Protein AF-A0A9X1P7T3-F1 (afdb_monomer)

Secondary structure (DSSP, 8-state):
--EEEEEEEEEEGGGS-HHHHTTS-TT-EEEEEEEEEE-----S-------HHHHHHHHHHHHHHHHHHHTT---HHHHHHHHHHHHHHHH-

Foldseek 3Di:
DFDWDKDKDWDFLVPDDPVVSVVDDGGDTDIDIDTDRCPVPPPPPPVPPQPPVNVVVVVVVVVVVVVVVVVVVQDPVNVVVVVVVVVVVVVD

Mean predicted aligned error: 19.09 Å

Nearest PDB structures (foldseek):
  8znr-assembly1_D  TM=5.570E-01  e=9.953E+00  Selenomonas sp.

Organism: NCBI:txid2907202

Solvent-accessible surface area (backbone atoms only — not comparable to full-atom values): 5778 Å² total; per-residue (Å²): 135,71,57,73,41,78,50,77,47,80,43,52,34,83,78,44,59,71,90,58,30,78,79,50,67,83,81,41,82,40,76,49,71,50,77,44,66,40,66,78,67,70,66,85,70,68,64,77,85,64,53,71,70,58,49,52,54,50,52,53,53,50,54,63,54,52,50,62,65,62,71,63,73,68,48,73,67,59,52,52,52,51,53,49,54,55,48,55,68,72,76,108

pLDDT: mean 70.6, std 12.2, range [42.47, 89.44]

Structure (mmCIF, N/CA/C/O backbone):
data_AF-A0A9X1P7T3-F1
#
_entry.id   AF-A0A9X1P7T3-F1
#
loop_
_atom_site.group_PDB
_atom_site.id
_atom_site.type_symbol
_atom_site.label_atom_id
_atom_site.label_alt_id
_atom_site.label_comp_id
_atom_site.label_asym_id
_atom_site.label_entity_id
_atom_site.label_seq_id
_atom_site.pdbx_PDB_ins_code
_atom_site.Cartn_x
_atom_site.Cartn_y
_atom_site.Cartn_z
_atom_site.occupancy
_atom_site.B_iso_or_equiv
_atom_site.auth_seq_id
_atom_site.auth_comp_id
_atom_site.auth_asym_id
_atom_site.auth_atom_id
_atom_site.pdbx_PDB_model_num
ATOM 1 N N . MET A 1 1 ? 15.413 2.219 25.403 1.00 46.72 1 MET A N 1
ATOM 2 C CA . MET A 1 1 ? 14.581 2.956 26.374 1.00 46.72 1 MET A CA 1
ATOM 3 C C . MET A 1 1 ? 13.274 3.229 25.661 1.00 46.72 1 MET A C 1
ATOM 5 O O . MET A 1 1 ? 13.322 3.961 24.684 1.00 46.72 1 MET A O 1
ATOM 9 N N . GLY A 1 2 ? 12.191 2.540 26.028 1.00 52.16 2 GLY A N 1
ATOM 10 C CA . GLY A 1 2 ? 10.875 2.769 25.424 1.00 52.16 2 GLY A CA 1
ATOM 11 C C . GLY A 1 2 ? 10.296 4.091 25.920 1.00 52.16 2 GLY A C 1
ATOM 12 O O . GLY A 1 2 ? 10.485 4.447 27.083 1.00 52.16 2 GLY A O 1
ATOM 13 N N . GLU A 1 3 ? 9.648 4.847 25.042 1.00 51.28 3 GLU A N 1
ATOM 14 C CA . GLU A 1 3 ? 8.953 6.071 25.436 1.00 51.28 3 GLU A CA 1
ATOM 15 C C . GLU A 1 3 ? 7.676 5.694 26.201 1.00 51.28 3 GLU A C 1
ATOM 17 O O . GLU A 1 3 ? 6.886 4.866 25.751 1.00 51.28 3 GLU A O 1
ATOM 22 N N . ILE A 1 4 ? 7.467 6.273 27.385 1.00 59.25 4 ILE A N 1
ATOM 23 C CA . ILE A 1 4 ? 6.220 6.082 28.135 1.00 59.25 4 ILE A CA 1
ATOM 24 C C . ILE A 1 4 ? 5.182 7.024 27.533 1.00 59.25 4 ILE A C 1
ATOM 26 O O . ILE A 1 4 ? 5.282 8.245 27.667 1.00 59.25 4 ILE A O 1
ATOM 30 N N . GLY A 1 5 ? 4.189 6.455 26.858 1.00 61.78 5 GLY A N 1
ATOM 31 C CA . GLY A 1 5 ? 3.069 7.206 26.310 1.00 61.78 5 GLY A CA 1
ATOM 32 C C . GLY A 1 5 ? 1.922 7.306 27.293 1.00 61.78 5 GLY A C 1
ATOM 33 O O . GLY A 1 5 ? 1.632 6.369 28.037 1.00 61.78 5 GLY A O 1
ATOM 34 N N . ARG A 1 6 ? 1.221 8.439 27.244 1.00 70.50 6 ARG A N 1
ATOM 35 C CA . ARG A 1 6 ? -0.041 8.650 27.952 1.00 70.50 6 ARG A CA 1
ATOM 36 C C . ARG A 1 6 ? -1.174 8.721 26.934 1.00 70.50 6 ARG A C 1
ATOM 38 O O . ARG A 1 6 ? -1.248 9.684 26.174 1.00 70.50 6 ARG A O 1
ATOM 45 N N . ILE A 1 7 ? -2.077 7.741 26.935 1.00 72.00 7 ILE A N 1
ATOM 46 C CA . ILE A 1 7 ? -3.286 7.756 26.094 1.00 72.00 7 ILE A CA 1
ATOM 47 C C . ILE A 1 7 ? -4.502 7.928 27.000 1.00 72.00 7 ILE A C 1
ATOM 49 O O . ILE A 1 7 ? -4.698 7.157 27.936 1.00 72.00 7 ILE A O 1
ATOM 53 N N . THR A 1 8 ? -5.329 8.937 26.724 1.00 74.44 8 THR A N 1
ATOM 54 C CA . THR A 1 8 ? -6.594 9.160 27.439 1.00 74.44 8 THR A CA 1
ATOM 55 C C . THR A 1 8 ? -7.752 8.787 26.523 1.00 74.44 8 THR A C 1
ATOM 57 O O . THR A 1 8 ? -7.895 9.375 25.452 1.00 74.44 8 THR A O 1
ATOM 60 N N . LYS A 1 9 ? -8.577 7.818 26.932 1.00 77.50 9 LYS A N 1
ATOM 61 C CA . LYS A 1 9 ? -9.784 7.409 26.203 1.00 77.50 9 LYS A CA 1
ATOM 62 C C . LYS A 1 9 ? -11.010 7.616 27.085 1.00 77.50 9 LYS A C 1
ATOM 64 O O . LYS A 1 9 ? -11.042 7.163 28.227 1.00 77.50 9 LYS A O 1
ATOM 69 N N . THR A 1 10 ? -12.028 8.272 26.543 1.00 79.44 10 THR A N 1
ATOM 70 C CA . THR A 1 10 ? -13.340 8.387 27.189 1.00 79.44 10 THR A CA 1
ATOM 71 C C . THR A 1 10 ? -14.166 7.151 26.839 1.00 79.44 10 THR A C 1
ATOM 73 O O . THR A 1 10 ? -14.361 6.854 25.661 1.00 79.44 10 THR A O 1
ATOM 76 N N . VAL A 1 11 ? -14.610 6.412 27.854 1.00 78.56 11 VAL A N 1
ATOM 77 C CA . VAL A 1 11 ? -15.441 5.203 27.730 1.00 78.56 11 VAL A CA 1
ATOM 78 C C . VAL A 1 11 ? -16.661 5.314 28.645 1.00 78.56 11 VAL A C 1
ATOM 80 O O . VAL A 1 11 ? -16.662 6.098 29.599 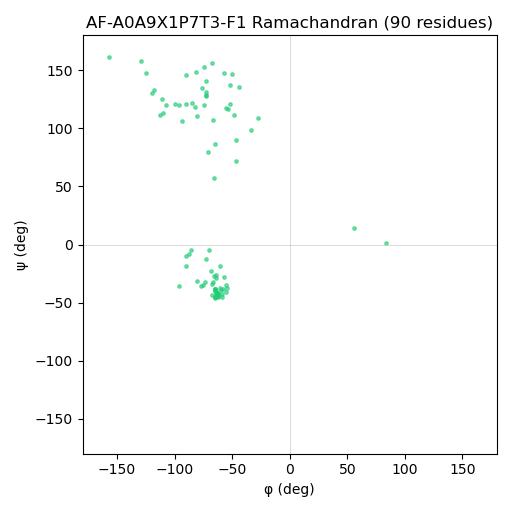1.00 78.56 11 VAL A O 1
ATOM 83 N N . GLY A 1 12 ? -17.720 4.564 28.338 1.00 77.06 12 GLY A N 1
ATOM 84 C CA . GLY A 1 12 ? -18.872 4.450 29.232 1.00 77.06 12 GLY A CA 1
ATOM 85 C C . GLY A 1 12 ? -18.545 3.566 30.437 1.00 77.06 12 GLY A C 1
ATOM 86 O O . GLY A 1 12 ? -17.709 2.671 30.345 1.00 77.06 12 GLY A O 1
ATOM 87 N N . VAL A 1 13 ? -19.219 3.789 31.568 1.00 75.94 13 VAL A N 1
ATOM 88 C CA . VAL A 1 13 ? -19.080 2.946 32.777 1.00 75.94 13 VAL A CA 1
ATOM 89 C C . VAL A 1 13 ? -19.396 1.469 32.507 1.00 75.94 13 VAL A C 1
ATOM 91 O O . VAL A 1 13 ? -18.816 0.591 33.141 1.00 75.94 13 VAL A O 1
ATOM 94 N N . ASP A 1 14 ? -20.254 1.183 31.529 1.00 75.50 14 ASP A N 1
ATOM 95 C CA . ASP A 1 14 ? -20.612 -0.184 31.137 1.00 75.50 14 ASP A CA 1
ATOM 96 C C . ASP A 1 14 ? -19.452 -0.944 30.470 1.00 75.50 14 ASP A C 1
ATOM 98 O O . ASP A 1 14 ? -19.409 -2.170 30.534 1.00 75.50 14 ASP A O 1
ATOM 102 N N . ASP A 1 15 ? -18.474 -0.233 29.899 1.00 77.06 15 ASP A N 1
ATOM 103 C CA . ASP A 1 15 ? -17.269 -0.829 29.305 1.00 77.06 15 ASP A CA 1
ATOM 104 C C . ASP A 1 15 ? -16.157 -1.071 30.344 1.00 77.06 15 ASP A C 1
ATOM 106 O O . ASP A 1 15 ? -15.108 -1.633 30.018 1.00 77.06 15 ASP A O 1
ATOM 110 N N . LEU A 1 16 ? -16.353 -0.639 31.597 1.00 76.56 16 LEU A N 1
ATOM 111 C CA . LEU A 1 16 ? -15.383 -0.845 32.670 1.00 76.56 16 LEU A CA 1
ATOM 112 C C . LEU A 1 16 ? -15.512 -2.254 33.279 1.00 76.56 16 LEU A C 1
ATOM 114 O O . LEU A 1 16 ? -16.628 -2.785 33.360 1.00 76.56 16 LEU A O 1
ATOM 118 N N . PRO A 1 17 ? -14.394 -2.837 33.754 1.00 80.19 17 PRO A N 1
ATOM 119 C CA . PRO A 1 17 ? -14.383 -4.033 34.598 1.00 80.19 17 PRO A CA 1
ATOM 120 C C . PRO A 1 17 ? -15.332 -3.928 35.804 1.00 80.19 17 PRO A C 1
ATOM 122 O O . PRO A 1 17 ? -15.537 -2.837 36.343 1.00 80.19 17 PRO A O 1
ATOM 125 N N . GLU A 1 18 ? -15.918 -5.056 36.224 1.00 72.56 18 GLU A N 1
ATOM 126 C CA . GLU A 1 18 ? -16.966 -5.102 37.262 1.00 72.56 18 GLU A CA 1
ATOM 127 C C . GLU A 1 18 ? -16.517 -4.492 38.601 1.00 72.56 18 GLU A C 1
ATOM 129 O O . GLU A 1 18 ? -17.265 -3.738 39.219 1.00 72.56 18 GLU A O 1
ATOM 134 N N . ASP A 1 19 ? -15.263 -4.716 38.993 1.00 78.38 19 ASP A N 1
ATOM 135 C CA . ASP A 1 19 ? -14.634 -4.211 40.220 1.00 78.38 19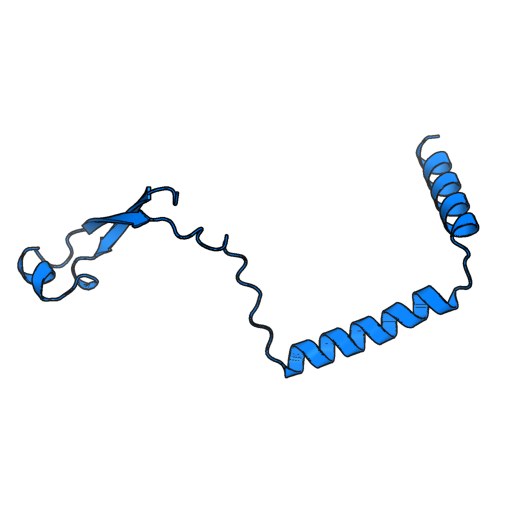 ASP A CA 1
ATOM 136 C C . ASP A 1 19 ? -14.513 -2.677 40.278 1.00 78.38 19 ASP A C 1
ATOM 138 O O . ASP A 1 19 ? -14.476 -2.076 41.360 1.00 78.38 19 ASP A O 1
ATOM 142 N N . ILE A 1 20 ? -14.452 -2.026 39.115 1.00 76.25 20 ILE A N 1
ATOM 143 C CA . ILE A 1 20 ? -14.412 -0.566 38.992 1.00 76.25 20 ILE A CA 1
ATOM 144 C C . ILE A 1 20 ? -15.816 -0.016 38.727 1.00 76.25 20 ILE A C 1
ATOM 146 O O . ILE A 1 20 ? -16.155 1.045 39.254 1.00 76.25 20 ILE A O 1
ATOM 150 N N . ARG A 1 21 ? -16.649 -0.739 37.967 1.00 76.75 21 ARG A N 1
ATOM 151 C CA . ARG A 1 21 ? -18.018 -0.342 37.605 1.00 76.75 21 ARG A CA 1
ATOM 152 C C . ARG A 1 21 ? -18.880 -0.035 38.825 1.00 76.75 21 ARG A C 1
ATOM 154 O O . ARG A 1 21 ? -19.584 0.968 38.818 1.00 76.75 21 ARG A O 1
ATOM 161 N N . GLU A 1 22 ? -18.776 -0.830 39.889 1.00 74.88 22 GLU A N 1
ATOM 162 C CA . GLU A 1 22 ? -19.543 -0.632 41.132 1.00 74.88 22 GLU A CA 1
ATOM 163 C C . GLU A 1 22 ? -19.281 0.719 41.823 1.00 74.88 22 GLU A C 1
ATOM 165 O O . GLU A 1 22 ? -20.089 1.173 42.633 1.00 74.88 22 GLU A O 1
ATOM 170 N N . LYS A 1 23 ? -18.168 1.391 41.500 1.00 78.31 23 LYS A N 1
ATOM 171 C CA . LYS A 1 23 ? -17.796 2.688 42.085 1.00 78.31 23 LYS A CA 1
ATOM 172 C C . LYS A 1 23 ? -18.387 3.883 41.338 1.00 78.31 23 LYS A C 1
ATOM 174 O O . LYS A 1 23 ? -18.260 5.010 41.818 1.00 78.31 23 LYS A O 1
ATOM 179 N N . PHE A 1 24 ? -19.013 3.660 40.182 1.00 75.12 24 PHE A N 1
ATOM 180 C CA . PHE A 1 24 ? -19.552 4.713 39.326 1.00 75.12 24 PHE A CA 1
ATOM 181 C C . PHE A 1 24 ? -21.036 4.485 39.032 1.00 75.12 24 PHE A C 1
ATOM 183 O O . PHE A 1 24 ? -21.516 3.362 38.925 1.00 75.12 24 PHE A O 1
ATOM 190 N N . VAL A 1 25 ? -21.783 5.578 38.876 1.00 73.94 25 VAL A N 1
ATOM 191 C CA . VAL A 1 25 ? -23.185 5.506 38.452 1.00 73.94 25 VAL A CA 1
ATOM 192 C C . VAL A 1 25 ? -23.231 5.136 36.967 1.00 73.94 25 VAL A C 1
ATOM 194 O O . VAL A 1 25 ? -22.533 5.753 36.154 1.00 73.94 25 VAL A O 1
ATOM 197 N N . ALA A 1 26 ? -24.057 4.147 36.616 1.00 66.62 26 ALA A N 1
ATOM 198 C CA . ALA A 1 26 ? -24.259 3.710 35.235 1.00 66.62 26 ALA A CA 1
ATOM 199 C C . ALA A 1 26 ? -24.600 4.900 34.316 1.00 66.62 26 ALA A C 1
ATOM 201 O O . ALA A 1 26 ? -25.368 5.788 34.690 1.00 66.62 26 ALA A O 1
ATOM 202 N N . GLY A 1 27 ? -23.997 4.934 33.125 1.00 68.12 27 GLY A N 1
ATOM 203 C CA . GLY A 1 27 ? -24.163 6.028 32.159 1.00 68.12 27 GLY A CA 1
ATOM 204 C C . GLY A 1 27 ? -23.270 7.258 32.375 1.00 68.12 27 GLY A C 1
ATOM 205 O O . GLY A 1 27 ? -23.345 8.203 31.592 1.00 68.12 27 GLY A O 1
ATOM 206 N N . THR A 1 28 ? -22.398 7.268 33.388 1.00 72.25 28 THR A N 1
ATOM 207 C CA . THR A 1 28 ? -21.408 8.350 33.546 1.00 72.25 28 THR A CA 1
ATOM 208 C C . THR A 1 28 ? -20.262 8.171 32.536 1.00 72.25 28 THR A C 1
ATOM 210 O O . THR A 1 28 ? -19.762 7.057 32.388 1.00 72.25 28 THR A O 1
ATOM 213 N N . PRO A 1 29 ? -19.804 9.218 31.827 1.00 70.81 29 PRO A N 1
ATOM 214 C CA . PRO A 1 29 ? -18.591 9.124 31.018 1.00 70.81 29 PRO A CA 1
ATOM 215 C C . PRO A 1 29 ? -17.353 9.089 31.926 1.00 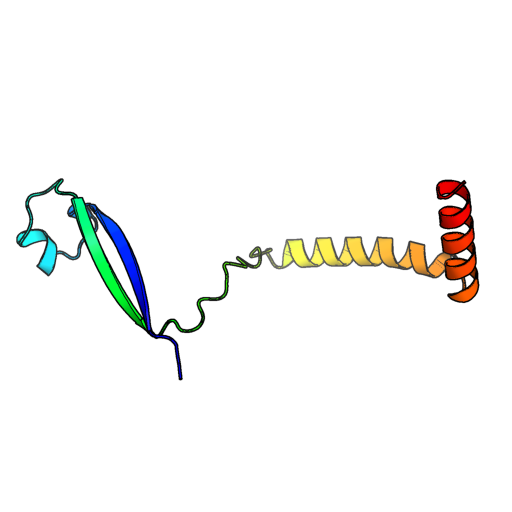70.81 29 PRO A C 1
ATOM 217 O O . PRO A 1 29 ? -17.182 9.961 32.779 1.00 70.81 29 PRO A O 1
ATOM 220 N N . VAL A 1 30 ? -16.474 8.102 31.737 1.00 74.75 30 VAL A N 1
ATOM 221 C CA . VAL A 1 30 ? -15.226 7.958 32.505 1.00 74.75 30 VAL A CA 1
ATOM 222 C C . VAL A 1 30 ? -14.028 8.071 31.567 1.00 74.75 30 VAL A C 1
ATOM 224 O O . VAL A 1 30 ? -13.982 7.459 30.500 1.00 74.75 30 VAL A O 1
ATOM 227 N N . SER A 1 31 ? -13.039 8.871 31.966 1.00 73.31 31 SER A N 1
ATOM 228 C CA . SER A 1 31 ? -11.775 9.024 31.239 1.00 73.31 31 SER A CA 1
ATOM 229 C C . SER A 1 31 ? -10.739 8.058 31.799 1.00 73.31 31 SER A C 1
ATOM 231 O O . SER A 1 31 ? -10.203 8.278 32.885 1.00 73.31 31 SER A O 1
ATOM 233 N N . VAL A 1 32 ? -10.437 6.997 31.054 1.00 76.19 32 VAL A N 1
ATOM 234 C CA . VAL A 1 32 ? -9.386 6.040 31.411 1.00 76.19 32 VAL A CA 1
ATOM 235 C C . VAL A 1 32 ? -8.076 6.517 30.792 1.00 76.19 32 VAL A C 1
ATOM 237 O O . VAL A 1 32 ? -7.978 6.699 29.576 1.00 76.19 32 VAL A O 1
ATOM 240 N N . THR A 1 33 ? -7.077 6.759 31.641 1.00 73.00 33 THR A N 1
ATOM 241 C CA . THR A 1 33 ? -5.714 7.080 31.207 1.00 73.00 33 THR A CA 1
ATOM 242 C C . THR A 1 33 ? -4.869 5.817 31.295 1.00 73.00 33 THR A C 1
ATOM 244 O O . THR A 1 33 ? -4.725 5.255 32.377 1.00 73.00 33 THR A O 1
ATOM 247 N N . PHE A 1 34 ? -4.297 5.397 30.173 1.00 72.12 34 PHE A N 1
ATOM 248 C CA . PHE A 1 34 ? -3.294 4.341 30.132 1.00 72.12 34 PHE A CA 1
ATOM 249 C C . PHE A 1 34 ? -1.910 4.992 30.118 1.00 72.12 34 PHE A C 1
ATOM 251 O O . PHE A 1 34 ? -1.607 5.789 29.227 1.00 72.12 34 PHE A O 1
ATOM 258 N N . GLU A 1 35 ? -1.102 4.673 31.127 1.00 65.06 35 GLU A N 1
ATOM 259 C CA . GLU A 1 35 ? 0.314 5.033 31.219 1.00 65.06 35 GLU A CA 1
ATOM 260 C C . GLU A 1 35 ? 1.113 3.732 31.120 1.00 65.06 35 GLU A C 1
ATOM 262 O O . GLU A 1 35 ? 1.025 2.870 31.993 1.00 65.06 35 GLU A O 1
ATOM 267 N N . GLY A 1 36 ? 1.839 3.554 30.023 1.00 64.25 36 GLY A N 1
ATOM 268 C CA . GLY A 1 36 ? 2.633 2.357 29.771 1.00 64.25 36 GLY A CA 1
ATOM 269 C C . GLY A 1 36 ? 3.743 2.656 28.779 1.00 64.25 36 GLY A C 1
ATOM 270 O O . GLY A 1 36 ? 3.686 3.660 28.065 1.00 64.25 36 GLY A O 1
ATOM 271 N N . GLU A 1 37 ? 4.767 1.802 28.744 1.00 47.16 37 GLU A N 1
ATOM 272 C CA . GLU A 1 37 ? 5.726 1.833 27.643 1.00 47.16 37 GLU A CA 1
ATOM 273 C C . GLU A 1 37 ? 4.930 1.691 26.345 1.00 47.16 37 GLU A C 1
ATOM 275 O O . GLU A 1 37 ? 4.254 0.681 26.125 1.00 47.16 37 GLU A O 1
ATOM 280 N N . LEU A 1 38 ? 4.990 2.718 25.494 1.00 49.56 38 LEU A N 1
ATOM 281 C CA . LEU A 1 38 ? 4.688 2.543 24.088 1.00 49.56 38 LEU A CA 1
ATOM 282 C C . LEU A 1 38 ? 5.795 1.616 23.588 1.00 49.56 38 LEU A C 1
ATOM 284 O O . LEU A 1 38 ? 6.838 2.064 23.118 1.00 49.56 38 LEU A O 1
ATOM 288 N N . ALA A 1 39 ? 5.592 0.301 23.716 1.00 49.09 39 ALA A N 1
ATOM 289 C CA . ALA A 1 39 ? 6.097 -0.594 22.693 1.00 49.09 39 ALA A CA 1
ATOM 290 C C . ALA A 1 39 ? 5.621 0.062 21.412 1.00 49.09 39 ALA A C 1
ATOM 292 O O . ALA A 1 39 ? 4.402 0.203 21.305 1.00 49.09 39 ALA A O 1
ATOM 293 N N . GLU A 1 40 ? 6.556 0.592 20.606 1.00 46.38 40 GLU A N 1
ATOM 294 C CA . GLU A 1 40 ? 6.295 1.297 19.354 1.00 46.38 40 GLU A CA 1
ATOM 295 C C . GLU A 1 40 ? 5.077 0.636 18.756 1.00 46.38 40 GLU A C 1
ATOM 297 O O . GLU A 1 40 ? 5.154 -0.494 18.268 1.00 46.38 40 GLU A O 1
ATOM 302 N N . SER A 1 41 ? 3.917 1.259 18.974 1.00 46.31 41 SER A N 1
ATOM 303 C CA . SER A 1 41 ? 2.691 0.705 18.464 1.00 46.31 41 SER A CA 1
ATOM 304 C C . SER A 1 41 ? 2.960 0.865 17.004 1.00 46.31 41 SER A C 1
ATOM 306 O O . SER A 1 41 ? 3.051 2.015 16.551 1.00 46.31 41 SER A O 1
ATOM 308 N N . GLU A 1 42 ? 3.233 -0.270 16.351 1.00 48.44 42 GLU A N 1
ATOM 309 C CA . GLU A 1 42 ? 3.221 -0.425 14.919 1.00 48.44 42 GLU A CA 1
ATOM 310 C C . GLU A 1 42 ? 2.227 0.619 14.463 1.00 48.44 42 GLU A C 1
ATOM 312 O O . GLU A 1 42 ? 1.041 0.539 14.818 1.00 48.44 42 GLU A O 1
ATOM 317 N N . GLY A 1 43 ? 2.725 1.694 13.830 1.00 42.47 43 GLY A N 1
ATOM 318 C CA . GLY A 1 43 ? 1.824 2.642 13.205 1.00 42.47 43 GLY A CA 1
ATOM 319 C C . GLY A 1 43 ? 0.821 1.767 12.481 1.00 42.47 43 GLY A C 1
ATOM 320 O O . GLY A 1 43 ? 1.226 0.736 11.942 1.00 42.47 43 GLY A O 1
ATOM 321 N N . VAL A 1 44 ? -0.468 2.074 12.576 1.00 47.34 44 VAL A N 1
ATOM 322 C CA . VAL A 1 44 ? -1.528 1.246 12.001 1.00 47.34 44 VAL A CA 1
ATOM 323 C C . VAL A 1 44 ? -1.409 1.247 10.460 1.00 47.34 44 VAL A C 1
ATOM 325 O O . VAL A 1 44 ? -2.333 1.581 9.742 1.00 47.34 44 VAL A O 1
ATOM 328 N N . ALA A 1 45 ? -0.281 0.842 9.882 1.00 49.94 45 ALA A N 1
ATOM 329 C CA . ALA A 1 45 ? -0.207 -0.337 9.057 1.00 49.94 45 ALA A CA 1
ATOM 330 C C . ALA A 1 45 ? -0.932 -1.492 9.763 1.00 49.94 45 ALA A C 1
ATOM 332 O O . ALA A 1 45 ? -0.343 -2.502 10.138 1.00 49.94 45 ALA A O 1
ATOM 333 N N . THR A 1 46 ? -2.264 -1.410 9.816 1.00 51.31 46 THR A N 1
ATOM 334 C CA . THR A 1 46 ? -3.046 -2.551 9.358 1.00 51.31 46 THR A CA 1
ATOM 335 C C . THR A 1 46 ? -2.418 -2.957 8.034 1.00 51.31 46 THR A C 1
ATOM 337 O O . THR A 1 46 ? -2.762 -2.413 6.986 1.00 51.31 46 THR A O 1
ATOM 340 N N . ARG A 1 47 ? -1.427 -3.860 8.063 1.00 53.75 47 ARG A N 1
ATOM 341 C CA . ARG A 1 47 ? -1.126 -4.652 6.882 1.00 53.75 47 ARG A CA 1
ATOM 342 C C . ARG A 1 47 ? -2.481 -5.252 6.556 1.00 53.75 47 ARG A C 1
ATOM 344 O O . ARG A 1 47 ? -3.038 -5.908 7.442 1.00 53.75 47 ARG A O 1
ATOM 351 N N . PRO A 1 48 ? -3.082 -4.944 5.395 1.00 57.62 48 PRO A N 1
ATOM 352 C CA . PRO A 1 48 ? -4.337 -5.577 5.052 1.00 57.62 48 PRO A CA 1
ATOM 353 C C . PRO A 1 48 ? -4.093 -7.075 5.220 1.00 57.62 48 PRO A C 1
ATOM 355 O O . PRO A 1 48 ? -3.132 -7.607 4.660 1.00 57.62 48 PRO A O 1
ATOM 358 N N . SER A 1 49 ? -4.869 -7.711 6.100 1.00 66.31 49 SER A N 1
ATOM 359 C CA . SER A 1 49 ? -4.819 -9.155 6.292 1.00 66.31 49 SER A CA 1
ATOM 360 C C . SER A 1 49 ? -5.430 -9.748 5.034 1.00 66.31 49 SER A C 1
ATOM 362 O O . SER A 1 49 ? -6.630 -9.997 4.959 1.00 66.31 49 SER A O 1
ATOM 364 N N . VAL A 1 50 ? -4.624 -9.800 3.977 1.00 72.31 50 VAL A N 1
ATOM 365 C CA . VAL A 1 50 ? -5.023 -10.370 2.703 1.00 72.31 50 VAL A CA 1
ATOM 366 C C . VAL A 1 50 ? -5.024 -11.879 2.926 1.00 72.31 50 VAL A C 1
ATOM 368 O O . VAL A 1 50 ? -3.980 -12.424 3.303 1.00 72.31 50 VAL A O 1
ATOM 371 N N . PRO A 1 51 ? -6.164 -12.565 2.750 1.00 81.94 51 PRO A N 1
ATOM 372 C CA . PRO A 1 51 ? -6.204 -14.011 2.875 1.00 81.94 51 PRO A CA 1
ATOM 373 C C . PRO A 1 51 ? -5.206 -14.642 1.888 1.00 81.94 51 PRO A C 1
ATOM 375 O O . PRO A 1 51 ? -4.984 -14.096 0.803 1.00 81.94 51 PRO A O 1
ATOM 378 N N . PRO A 1 52 ? -4.588 -15.784 2.238 1.00 77.06 52 PRO A N 1
ATOM 379 C CA . PRO A 1 52 ? -3.506 -16.377 1.448 1.00 77.06 52 PRO A CA 1
ATOM 380 C C . PRO A 1 52 ? -3.900 -16.633 -0.016 1.00 77.06 52 PRO A C 1
ATOM 382 O O . PRO A 1 52 ? -3.096 -16.408 -0.915 1.00 77.06 52 PRO A O 1
ATOM 385 N N . GLU A 1 53 ? -5.160 -16.993 -0.266 1.00 78.62 53 GLU A N 1
ATOM 386 C CA . GLU A 1 53 ? -5.710 -17.200 -1.611 1.00 78.62 53 GLU A CA 1
ATOM 387 C C . GLU A 1 53 ? -5.740 -15.909 -2.456 1.00 78.62 53 GLU A C 1
ATOM 389 O O . GLU A 1 53 ? -5.409 -15.914 -3.642 1.00 78.62 53 GLU A O 1
ATOM 394 N N . GLU A 1 54 ? -6.067 -14.767 -1.847 1.00 80.50 54 GLU A N 1
ATOM 395 C CA . GLU A 1 54 ? -6.080 -13.471 -2.535 1.00 80.50 54 GLU A CA 1
ATOM 396 C C . GLU A 1 54 ? -4.651 -12.957 -2.789 1.00 80.50 54 GLU A C 1
ATOM 398 O O . GLU A 1 54 ? -4.375 -12.329 -3.814 1.00 80.50 54 GLU A O 1
ATOM 403 N N . LEU A 1 55 ? -3.708 -13.278 -1.899 1.00 80.88 55 LEU A N 1
ATOM 404 C CA . LEU A 1 55 ? -2.282 -13.005 -2.092 1.00 80.88 55 LEU A CA 1
ATOM 405 C C . LEU A 1 55 ? -1.724 -13.748 -3.313 1.00 80.88 55 LEU A C 1
ATOM 407 O O . LEU A 1 55 ? -1.023 -13.145 -4.129 1.00 80.88 55 LEU A O 1
ATOM 411 N N . GLU A 1 56 ? -2.072 -15.025 -3.480 1.00 81.81 56 GLU A N 1
ATOM 412 C CA . GLU A 1 56 ? -1.671 -15.819 -4.646 1.00 81.81 56 GLU A CA 1
ATOM 413 C C . GLU A 1 56 ? -2.244 -15.259 -5.952 1.00 81.81 56 GLU A C 1
ATOM 415 O O . GLU A 1 56 ? -1.512 -15.119 -6.937 1.00 81.81 56 GLU A O 1
ATOM 420 N N . GLN A 1 57 ? -3.518 -14.854 -5.956 1.00 82.56 57 GLN A N 1
ATOM 421 C CA . GLN A 1 57 ? -4.147 -14.223 -7.121 1.00 82.56 57 GLN A CA 1
ATOM 422 C C . GLN A 1 57 ? -3.475 -12.892 -7.489 1.00 82.56 57 GLN A C 1
ATOM 424 O O . GLN A 1 57 ? -3.188 -12.643 -8.665 1.00 82.56 57 GLN A O 1
ATOM 429 N N . ARG A 1 58 ? -3.156 -12.055 -6.493 1.00 82.00 58 ARG A N 1
ATOM 430 C CA . ARG A 1 58 ? -2.439 -10.785 -6.700 1.00 82.00 58 ARG A CA 1
ATOM 431 C C . ARG A 1 58 ? -1.027 -11.008 -7.238 1.00 82.00 58 ARG A C 1
ATOM 433 O O . ARG A 1 58 ? -0.618 -10.326 -8.177 1.00 82.00 58 ARG A O 1
ATOM 440 N N . LEU A 1 59 ? -0.293 -11.984 -6.702 1.00 81.69 59 LEU A N 1
ATOM 441 C CA . LEU A 1 59 ? 1.044 -12.338 -7.188 1.00 81.69 59 LEU A CA 1
ATOM 442 C C . LEU A 1 59 ? 1.008 -12.899 -8.615 1.00 81.69 59 LEU A C 1
ATOM 444 O O . LEU A 1 59 ? 1.873 -12.569 -9.428 1.00 81.69 59 LEU A O 1
ATOM 448 N N . ALA A 1 60 ? -0.001 -13.704 -8.954 1.00 81.44 60 ALA A N 1
ATOM 449 C CA . ALA A 1 60 ? -0.196 -14.202 -10.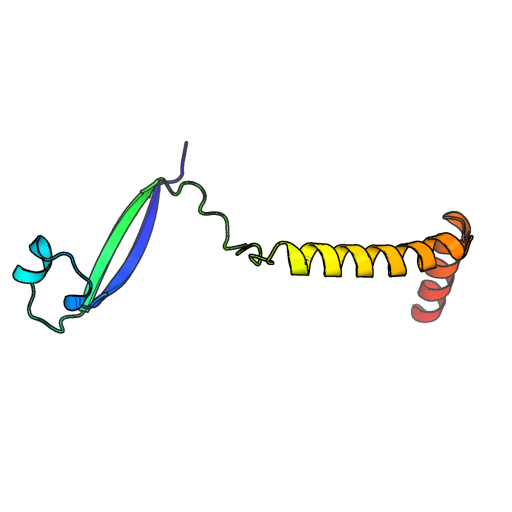313 1.00 81.44 60 ALA A CA 1
ATOM 450 C C . ALA A 1 60 ? -0.511 -13.068 -11.306 1.00 81.44 60 ALA A C 1
ATOM 452 O O . ALA A 1 60 ? 0.016 -13.066 -12.420 1.00 81.44 60 ALA A O 1
ATOM 453 N N . ALA A 1 61 ? -1.322 -12.083 -10.905 1.00 79.69 61 ALA A N 1
ATOM 454 C CA . ALA A 1 61 ? -1.608 -10.898 -11.714 1.00 79.69 61 ALA A CA 1
ATOM 455 C C . ALA A 1 61 ? -0.356 -10.032 -11.932 1.00 79.69 61 ALA A C 1
ATOM 457 O O . ALA A 1 61 ? -0.056 -9.657 -13.065 1.00 79.69 61 ALA 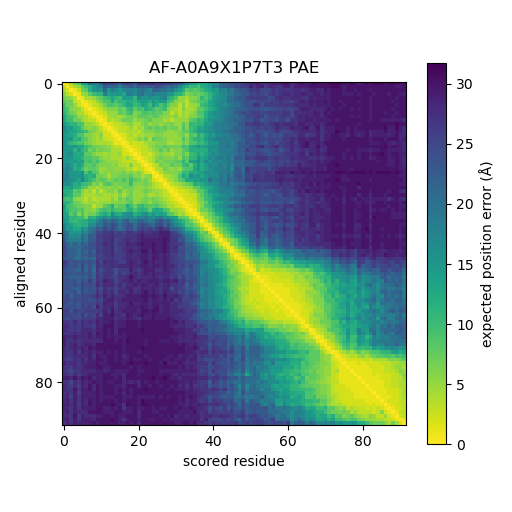A O 1
ATOM 458 N N . LEU A 1 62 ? 0.423 -9.792 -10.872 1.00 76.06 62 LEU A N 1
ATOM 459 C CA . LEU A 1 62 ? 1.695 -9.067 -10.946 1.00 76.06 62 LEU A CA 1
ATOM 460 C C . LEU A 1 62 ? 2.682 -9.744 -11.901 1.00 76.06 62 LEU A C 1
ATOM 462 O O . LEU A 1 62 ? 3.255 -9.073 -12.752 1.00 76.06 62 LEU A O 1
ATOM 466 N N . ARG A 1 63 ? 2.835 -11.072 -11.828 1.00 73.62 63 ARG A N 1
ATOM 467 C CA . ARG A 1 63 ? 3.725 -11.825 -12.732 1.00 73.62 63 ARG A CA 1
ATOM 468 C C . ARG A 1 63 ? 3.328 -11.696 -14.205 1.00 73.62 63 ARG A C 1
ATOM 470 O O . ARG A 1 63 ? 4.213 -11.590 -15.048 1.00 73.62 63 ARG A O 1
ATOM 477 N N . LYS A 1 64 ? 2.027 -11.660 -14.519 1.00 69.75 64 LYS A N 1
ATOM 478 C CA . LYS A 1 64 ? 1.539 -11.446 -15.896 1.00 69.75 64 LYS A CA 1
ATOM 479 C C . LYS A 1 64 ? 1.905 -10.061 -16.434 1.00 69.75 64 LYS A C 1
ATOM 481 O O . LYS A 1 64 ? 2.240 -9.936 -17.604 1.00 69.75 64 LYS A O 1
ATOM 486 N N . ILE A 1 65 ? 1.855 -9.037 -15.584 1.00 67.31 65 ILE A N 1
ATOM 487 C CA . ILE A 1 65 ? 2.177 -7.653 -15.962 1.00 67.31 65 ILE A CA 1
ATOM 488 C C . ILE A 1 65 ? 3.693 -7.452 -16.056 1.00 67.31 65 ILE A C 1
ATOM 490 O O . ILE A 1 65 ? 4.173 -6.741 -16.933 1.00 67.31 65 ILE A O 1
ATOM 494 N N . TRP A 1 66 ? 4.463 -8.104 -15.185 1.00 63.03 66 TRP A N 1
ATOM 495 C CA . TRP A 1 66 ? 5.915 -7.939 -15.147 1.00 63.03 66 TRP A CA 1
ATOM 496 C C . TRP A 1 66 ? 6.612 -8.494 -16.396 1.00 63.03 66 TRP A C 1
ATOM 498 O O . TRP A 1 66 ? 7.561 -7.882 -16.881 1.00 63.03 66 TRP A O 1
ATOM 508 N N . GLY A 1 67 ? 6.088 -9.583 -16.975 1.00 59.88 67 GLY A N 1
ATOM 509 C CA . GLY A 1 67 ? 6.547 -10.094 -18.273 1.00 59.88 67 GLY A CA 1
ATOM 510 C C . GLY A 1 67 ? 6.385 -9.075 -19.406 1.00 59.88 67 GLY A C 1
ATOM 511 O O . GLY A 1 67 ? 7.304 -8.882 -20.193 1.00 59.88 67 GLY A O 1
ATOM 512 N N . ALA A 1 68 ? 5.282 -8.319 -19.416 1.00 59.75 68 ALA A N 1
ATOM 513 C CA . ALA A 1 68 ? 5.018 -7.322 -20.455 1.00 59.75 68 ALA A CA 1
ATOM 514 C C . ALA A 1 68 ? 6.040 -6.167 -20.470 1.00 59.75 68 ALA A C 1
ATOM 516 O O . ALA A 1 68 ? 6.296 -5.592 -21.523 1.00 59.75 68 ALA A O 1
ATOM 517 N N . GLY A 1 69 ? 6.636 -5.828 -19.320 1.00 55.62 69 GLY A N 1
ATOM 518 C CA . GLY A 1 69 ? 7.696 -4.816 -19.234 1.00 55.62 69 GLY A CA 1
ATOM 519 C C . GLY A 1 69 ? 9.081 -5.341 -19.626 1.00 55.62 69 GLY A C 1
ATOM 520 O O . GLY A 1 69 ? 9.885 -4.587 -20.170 1.00 55.62 69 GLY A O 1
ATOM 521 N N . ALA A 1 70 ? 9.354 -6.625 -19.380 1.00 58.44 70 ALA A N 1
ATOM 522 C CA . ALA A 1 70 ? 10.614 -7.270 -19.752 1.00 58.44 70 ALA A CA 1
ATOM 523 C C . ALA A 1 70 ? 10.695 -7.568 -21.262 1.00 58.44 70 ALA A C 1
ATOM 525 O O . ALA A 1 70 ? 11.759 -7.422 -21.862 1.00 58.44 70 ALA A O 1
ATOM 526 N N . ASP A 1 71 ? 9.564 -7.910 -21.886 1.00 54.44 71 ASP A N 1
ATOM 527 C CA . ASP A 1 71 ? 9.477 -8.238 -23.316 1.00 54.44 71 ASP A CA 1
ATOM 528 C C . ASP A 1 71 ? 9.610 -7.019 -24.242 1.00 54.44 71 ASP A C 1
ATOM 530 O O . ASP A 1 71 ? 9.833 -7.176 -25.442 1.00 54.44 71 ASP A O 1
ATOM 534 N N . LEU A 1 72 ? 9.532 -5.790 -23.714 1.00 61.66 72 LEU A N 1
ATOM 535 C CA . LEU A 1 72 ? 9.711 -4.582 -24.526 1.00 61.66 72 LEU A CA 1
ATOM 536 C C . LEU A 1 72 ? 11.156 -4.377 -25.007 1.00 61.66 72 LEU A C 1
ATOM 538 O O . LEU A 1 72 ? 11.408 -3.416 -25.738 1.00 61.66 72 LEU A O 1
ATOM 542 N N . GLY A 1 73 ? 12.101 -5.226 -24.572 1.00 63.97 73 GLY A N 1
ATOM 543 C CA . GLY A 1 73 ? 13.497 -5.238 -25.028 1.00 63.97 73 GLY A CA 1
ATOM 544 C C . GLY A 1 73 ? 14.218 -3.900 -24.868 1.00 63.97 73 GLY A C 1
ATOM 545 O O . GLY A 1 73 ? 15.260 -3.681 -25.475 1.00 63.97 73 GLY A O 1
ATOM 546 N N . THR A 1 74 ? 13.636 -2.985 -24.092 1.00 69.94 74 THR A N 1
ATOM 547 C CA . THR A 1 74 ? 14.096 -1.610 -23.995 1.00 69.94 74 THR A CA 1
ATOM 548 C C . THR A 1 74 ? 15.243 -1.596 -23.010 1.00 69.94 74 THR A C 1
ATOM 550 O O . THR A 1 74 ? 15.085 -1.950 -21.839 1.00 69.94 74 THR A O 1
ATOM 553 N N . THR A 1 75 ? 16.411 -1.207 -23.494 1.00 80.19 75 THR A N 1
ATOM 554 C CA . THR A 1 75 ? 17.577 -1.062 -22.631 1.00 80.19 75 THR A CA 1
ATOM 555 C C . THR A 1 75 ? 17.370 0.102 -21.661 1.00 80.19 75 THR A C 1
ATOM 557 O O . THR A 1 75 ? 16.606 1.037 -21.921 1.00 80.19 75 THR A O 1
ATOM 560 N N . THR A 1 76 ? 18.071 0.079 -20.527 1.00 80.25 76 THR A N 1
ATOM 561 C CA . THR A 1 76 ? 18.022 1.174 -19.546 1.00 80.25 76 THR A CA 1
ATOM 562 C C . THR A 1 76 ? 18.348 2.528 -20.188 1.00 80.25 76 THR A C 1
ATOM 564 O O . THR A 1 76 ? 17.725 3.535 -19.864 1.00 80.25 76 THR A O 1
ATOM 567 N N . GLU A 1 77 ? 19.291 2.557 -21.131 1.00 82.94 77 GLU A N 1
ATOM 568 C CA . GLU A 1 77 ? 19.717 3.772 -21.833 1.00 82.94 77 GLU A CA 1
ATOM 569 C C . GLU A 1 77 ? 18.617 4.336 -22.738 1.00 82.94 77 GLU A C 1
ATOM 571 O O . GLU A 1 77 ? 18.346 5.538 -22.700 1.00 82.94 77 GLU A O 1
ATOM 576 N N . GLU A 1 78 ? 17.925 3.482 -23.494 1.00 81.38 78 GLU A N 1
ATOM 577 C CA . GLU A 1 78 ? 16.784 3.889 -24.322 1.00 81.38 78 GLU A CA 1
ATOM 578 C C .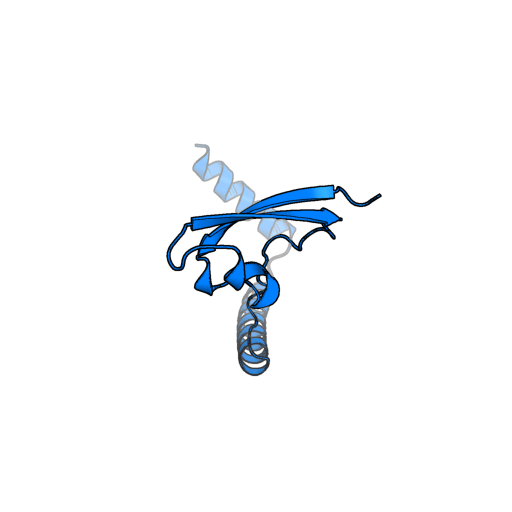 GLU A 1 78 ? 15.612 4.394 -23.477 1.00 81.38 78 GLU A C 1
ATOM 580 O O . GLU A 1 78 ? 14.963 5.378 -23.840 1.00 81.38 78 GLU A O 1
ATOM 585 N N . ALA A 1 79 ? 15.352 3.762 -22.330 1.00 84.12 79 ALA A N 1
ATOM 586 C CA . ALA A 1 79 ? 14.323 4.219 -21.404 1.00 84.12 79 ALA A CA 1
ATOM 587 C C . ALA A 1 79 ? 14.642 5.625 -20.867 1.00 84.12 79 ALA A C 1
ATOM 589 O O . ALA A 1 79 ? 13.780 6.504 -20.882 1.00 84.12 79 ALA A O 1
ATOM 590 N N . VAL A 1 80 ? 15.893 5.872 -20.463 1.00 88.31 80 VAL A N 1
ATOM 591 C CA . VAL A 1 80 ? 16.340 7.190 -19.983 1.00 88.31 80 VAL A CA 1
ATOM 592 C C . VAL A 1 80 ? 16.254 8.249 -21.084 1.00 88.31 80 VAL A C 1
ATOM 594 O O . VAL A 1 80 ? 15.824 9.370 -20.809 1.00 88.31 80 VAL A O 1
ATOM 597 N N . GLN A 1 81 ? 16.618 7.916 -22.327 1.00 87.50 81 GLN A N 1
ATOM 598 C CA . GLN A 1 81 ? 16.491 8.846 -23.454 1.00 87.50 81 GLN A CA 1
ATOM 599 C C . GLN A 1 81 ? 15.031 9.215 -23.735 1.00 87.50 81 GLN A C 1
ATOM 601 O O . GLN A 1 81 ? 14.732 10.398 -23.887 1.00 87.50 81 GLN A O 1
ATOM 606 N N . ARG A 1 82 ? 14.110 8.241 -23.733 1.00 83.31 82 ARG A N 1
ATOM 607 C CA . ARG A 1 82 ? 12.671 8.508 -23.910 1.00 83.31 82 ARG A CA 1
ATOM 608 C C . ARG A 1 82 ? 12.107 9.387 -22.798 1.00 83.31 82 ARG A C 1
ATOM 610 O O . ARG A 1 82 ? 11.355 10.309 -23.085 1.00 83.31 82 ARG A O 1
ATOM 617 N N . ILE A 1 83 ? 12.495 9.138 -21.546 1.00 87.19 83 ILE A N 1
ATOM 618 C CA . ILE A 1 83 ? 12.059 9.953 -20.402 1.00 87.19 83 ILE A CA 1
ATOM 619 C C . ILE A 1 83 ? 12.558 11.397 -20.535 1.00 87.19 83 ILE A C 1
ATOM 621 O O . ILE A 1 83 ? 11.800 12.323 -20.265 1.00 87.19 83 ILE A O 1
ATOM 625 N N . ARG A 1 84 ? 13.810 11.605 -20.963 1.00 87.00 84 ARG A N 1
ATOM 626 C CA . ARG A 1 84 ? 14.347 12.958 -21.187 1.00 87.00 84 ARG A CA 1
ATOM 627 C C . ARG A 1 84 ? 13.628 13.681 -22.319 1.00 87.00 84 ARG A C 1
ATOM 629 O O . ARG A 1 84 ? 13.231 14.815 -22.114 1.00 87.00 84 ARG A O 1
ATOM 636 N N . ALA A 1 85 ? 13.401 13.013 -23.449 1.00 88.25 85 ALA A N 1
ATOM 637 C CA . ALA A 1 85 ? 12.664 13.596 -24.569 1.00 88.25 85 ALA A CA 1
ATOM 638 C C . ALA A 1 85 ? 11.240 14.014 -24.165 1.00 88.25 85 ALA A C 1
ATOM 640 O O . ALA A 1 85 ? 10.808 15.109 -24.500 1.00 88.25 85 ALA A O 1
ATOM 641 N N . LEU A 1 86 ? 10.546 13.172 -23.389 1.00 89.44 86 LEU A N 1
ATOM 642 C CA . LEU A 1 86 ? 9.226 13.501 -22.848 1.00 89.44 86 LEU A CA 1
ATOM 643 C C . LEU A 1 86 ? 9.271 14.680 -21.877 1.00 89.44 86 LEU A C 1
ATOM 645 O O . LEU A 1 86 ? 8.366 15.498 -21.885 1.00 89.44 86 LEU A O 1
ATOM 649 N N . ARG A 1 87 ? 10.294 14.773 -21.024 1.00 86.19 87 ARG A N 1
ATOM 650 C CA . ARG A 1 87 ? 10.437 15.917 -20.118 1.00 86.19 87 ARG A CA 1
ATOM 651 C C . ARG A 1 87 ? 10.670 17.210 -20.899 1.00 86.19 87 ARG A C 1
ATOM 653 O O . ARG A 1 87 ? 10.019 18.202 -20.612 1.00 86.19 87 ARG A O 1
ATOM 660 N N . ASP A 1 88 ? 11.569 17.180 -21.875 1.00 86.69 88 ASP A N 1
ATOM 661 C CA . ASP A 1 88 ? 11.945 18.371 -22.634 1.00 86.69 88 ASP A CA 1
ATOM 662 C C . ASP A 1 88 ? 10.765 18.889 -23.495 1.00 86.69 88 ASP A C 1
ATOM 664 O O . ASP A 1 88 ? 10.601 20.093 -23.617 1.00 86.69 88 ASP A O 1
ATOM 668 N N . GLU A 1 89 ? 9.878 18.012 -23.993 1.00 74.94 89 GLU A N 1
ATOM 669 C CA . GLU A 1 89 ? 8.615 18.400 -24.663 1.00 74.94 89 GLU A CA 1
ATOM 670 C C . GLU A 1 89 ? 7.606 19.091 -23.724 1.00 74.94 89 GLU A C 1
ATOM 672 O O . GLU A 1 89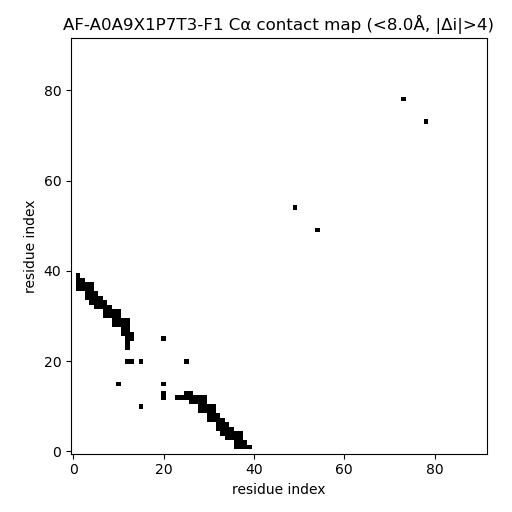 ? 6.764 19.858 -24.179 1.00 74.94 89 GLU A O 1
ATOM 677 N N . TRP A 1 90 ? 7.656 18.807 -22.420 1.00 79.94 90 TRP A N 1
ATOM 678 C CA . TRP A 1 90 ? 6.767 19.416 -21.422 1.00 79.94 90 TR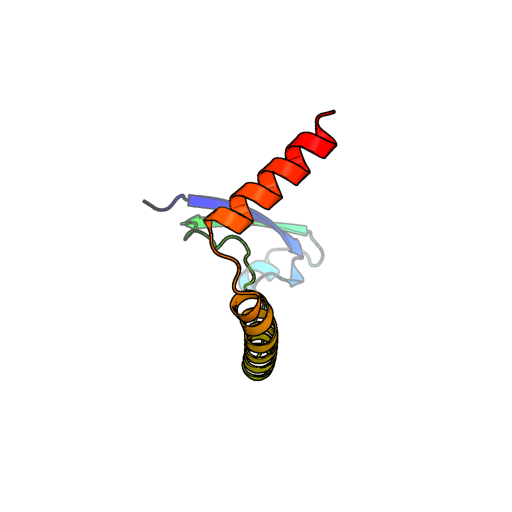P A CA 1
ATOM 679 C C . TRP A 1 90 ? 7.328 20.707 -20.815 1.00 79.94 90 TRP A C 1
ATOM 681 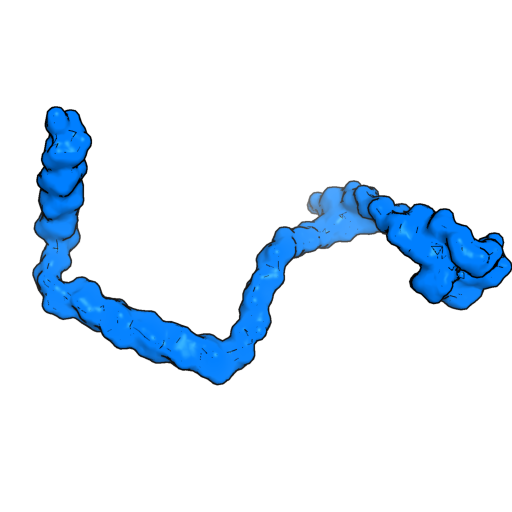O O . TRP A 1 90 ? 6.570 21.461 -20.205 1.00 79.94 90 TRP A O 1
ATOM 691 N N . ASP A 1 91 ? 8.639 20.923 -20.934 1.00 70.06 91 ASP A N 1
ATOM 692 C CA . ASP A 1 91 ? 9.338 22.105 -20.424 1.00 70.06 91 ASP A CA 1
ATOM 693 C C . ASP A 1 91 ? 9.398 23.262 -21.461 1.00 70.06 91 ASP A C 1
ATOM 695 O O . ASP A 1 91 ? 9.771 24.376 -21.079 1.00 70.06 91 ASP A O 1
ATOM 699 N N . ASP A 1 92 ? 9.013 23.021 -22.727 1.00 59.12 92 ASP A N 1
ATOM 700 C CA . ASP A 1 92 ? 8.818 24.015 -23.812 1.00 59.12 92 ASP A CA 1
ATOM 701 C C . ASP A 1 92 ? 7.383 24.598 -23.841 1.00 59.12 92 ASP A C 1
ATOM 703 O O . ASP A 1 92 ? 7.242 25.823 -24.092 1.00 59.12 92 ASP A O 1
#

Sequence (92 aa):
MGEIGRITKTVGVDDLPEDIREKFVAGTPVSVTFEGELAESEGVATRPSVPPEELEQRLAALRKIWGAGADLGTTTEEAVQRIRALRDEWDD

Radius of gyration: 27.72 Å; Cα contacts (8 Å, |Δi|>4): 58; chains: 1; bounding box: 44×41×67 Å